Protein AF-J2VNF7-F1 (afdb_monomer_lite)

Secondary structure (DSSP, 8-state):
--HHHHHHHHHTEEEE-TTT--S-EE--GGG-SSTT-EEEETTT--EEEGGGPEEEEPTT--

pLDDT: mean 71.9, std 16.29, range [41.38, 91.12]

Structure (mmCIF, N/CA/C/O backbone):
data_AF-J2VNF7-F1
#
_entry.id   AF-J2VNF7-F1
#
loop_
_atom_site.group_PDB
_atom_site.id
_atom_site.type_symbol
_atom_site.label_atom_id
_atom_site.label_alt_id
_atom_site.label_comp_id
_atom_site.label_asym_id
_atom_site.label_entity_id
_atom_site.label_seq_id
_atom_site.pdbx_PDB_ins_code
_atom_site.Cartn_x
_atom_site.Cartn_y
_atom_site.Cartn_z
_atom_site.occupancy
_atom_site.B_iso_or_equiv
_atom_site.auth_seq_id
_atom_site.auth_comp_id
_atom_site.auth_asym_id
_atom_site.auth_atom_id
_atom_site.pdbx_PDB_model_num
ATOM 1 N N . MET A 1 1 ? 21.462 -5.395 -19.492 1.00 45.09 1 MET A N 1
ATOM 2 C CA . MET A 1 1 ? 20.235 -5.152 -20.287 1.00 45.09 1 MET A CA 1
ATOM 3 C C . MET A 1 1 ? 18.965 -5.813 -19.730 1.00 45.09 1 MET A C 1
ATOM 5 O O . MET A 1 1 ? 17.895 -5.267 -19.953 1.00 45.09 1 MET A O 1
ATOM 9 N N . ALA A 1 2 ? 19.019 -6.945 -19.007 1.00 53.69 2 ALA A N 1
ATOM 10 C CA . ALA A 1 2 ? 17.833 -7.504 -18.326 1.00 53.69 2 ALA A CA 1
ATOM 11 C C . ALA A 1 2 ? 17.536 -6.842 -16.960 1.00 53.69 2 ALA A C 1
ATOM 13 O O . ALA A 1 2 ? 16.379 -6.667 -16.599 1.00 53.69 2 ALA A O 1
ATOM 14 N N . TRP A 1 3 ? 18.582 -6.423 -16.237 1.00 41.38 3 TRP A N 1
ATOM 15 C CA . TRP A 1 3 ? 18.480 -5.805 -14.907 1.00 41.38 3 TRP A CA 1
ATOM 16 C C . TRP A 1 3 ? 17.730 -4.463 -14.907 1.00 41.38 3 TRP A C 1
ATOM 18 O O . TRP A 1 3 ? 16.837 -4.261 -14.095 1.00 41.38 3 TRP A O 1
ATOM 28 N N . GLU A 1 4 ? 18.003 -3.582 -15.874 1.00 43.56 4 GLU A N 1
ATOM 29 C CA . GLU A 1 4 ? 17.317 -2.282 -15.993 1.00 43.56 4 GLU A CA 1
ATOM 30 C C . GLU A 1 4 ? 15.812 -2.429 -16.244 1.00 43.56 4 GLU A C 1
ATOM 32 O O . GLU A 1 4 ? 15.027 -1.652 -15.716 1.00 43.56 4 GLU A O 1
ATOM 37 N N . LYS A 1 5 ? 15.391 -3.469 -16.976 1.00 48.72 5 LYS A N 1
ATOM 38 C CA . LYS A 1 5 ? 13.967 -3.770 -17.196 1.00 48.72 5 LYS A CA 1
ATOM 39 C C . LYS A 1 5 ? 13.276 -4.289 -15.935 1.00 48.72 5 LYS A C 1
ATOM 41 O O . LYS A 1 5 ? 12.090 -4.046 -15.747 1.00 48.72 5 LYS A O 1
ATOM 46 N N . ILE A 1 6 ? 14.005 -4.993 -15.068 1.00 47.59 6 ILE A N 1
ATOM 47 C CA . ILE A 1 6 ? 13.496 -5.431 -13.760 1.00 47.59 6 ILE A CA 1
ATOM 48 C C . ILE A 1 6 ? 13.347 -4.217 -12.837 1.00 47.59 6 ILE A C 1
ATOM 50 O O . ILE A 1 6 ? 12.306 -4.060 -12.208 1.00 47.59 6 ILE A O 1
ATOM 54 N N . VAL A 1 7 ? 14.332 -3.313 -12.825 1.00 46.84 7 VAL A N 1
ATOM 55 C CA . VAL A 1 7 ? 14.277 -2.069 -12.042 1.00 46.84 7 VAL A CA 1
ATOM 56 C C . VAL A 1 7 ? 13.188 -1.120 -12.552 1.00 46.84 7 VAL A C 1
ATOM 58 O O . VAL A 1 7 ? 12.485 -0.551 -11.733 1.00 46.84 7 VAL A O 1
ATOM 61 N N . GLN A 1 8 ? 12.967 -0.987 -13.864 1.00 47.75 8 GLN A N 1
ATOM 62 C CA . GLN A 1 8 ? 11.860 -0.179 -14.404 1.00 47.75 8 GLN A CA 1
ATOM 63 C C . GLN A 1 8 ? 10.482 -0.768 -14.072 1.00 47.75 8 GLN A C 1
ATOM 65 O O . GLN A 1 8 ? 9.569 -0.026 -13.722 1.00 47.75 8 GLN A O 1
ATOM 70 N N . ARG A 1 9 ? 10.334 -2.099 -14.092 1.00 48.50 9 ARG A N 1
ATOM 71 C CA . ARG A 1 9 ? 9.096 -2.770 -13.654 1.00 48.50 9 ARG A CA 1
ATOM 72 C C . ARG A 1 9 ? 8.831 -2.628 -12.156 1.00 48.50 9 ARG A C 1
ATOM 74 O O . ARG A 1 9 ? 7.674 -2.568 -11.762 1.00 48.50 9 ARG A O 1
ATOM 81 N N . LEU A 1 10 ? 9.883 -2.576 -11.337 1.00 46.44 10 LEU A N 1
ATOM 82 C CA . LEU A 1 10 ? 9.782 -2.327 -9.895 1.00 46.44 10 LEU A CA 1
ATOM 83 C C . LEU A 1 10 ? 9.623 -0.832 -9.566 1.00 46.44 10 LEU A C 1
ATOM 85 O O . LEU A 1 10 ? 8.990 -0.497 -8.572 1.00 46.44 10 LEU A O 1
ATOM 89 N N . GLY A 1 11 ? 10.170 0.059 -10.396 1.00 49.34 11 GLY A N 1
ATOM 90 C CA . GLY A 1 11 ? 10.114 1.515 -10.229 1.00 49.34 11 GLY A CA 1
ATOM 91 C C . GLY A 1 11 ? 8.765 2.133 -10.596 1.00 49.34 11 GLY A C 1
ATOM 92 O O . GLY A 1 11 ? 8.445 3.215 -10.116 1.00 49.34 11 GLY A O 1
ATOM 93 N N . SER A 1 12 ? 7.957 1.424 -11.385 1.00 56.56 12 SER A N 1
ATOM 94 C CA . SER A 1 12 ? 6.603 1.823 -11.770 1.00 56.56 12 SER A CA 1
ATOM 95 C C . SER A 1 12 ? 5.590 0.774 -11.309 1.00 56.56 12 SER A C 1
ATOM 97 O O . SER A 1 12 ? 4.788 0.297 -12.103 1.00 56.56 12 SER A O 1
ATOM 99 N N . ALA A 1 13 ? 5.645 0.336 -10.050 1.00 64.88 13 ALA A N 1
ATOM 100 C CA . ALA A 1 13 ? 4.576 -0.467 -9.461 1.00 64.88 13 ALA A CA 1
ATOM 101 C C . ALA A 1 13 ? 3.701 0.437 -8.590 1.00 64.88 13 ALA A C 1
ATOM 103 O O . ALA A 1 13 ? 4.202 1.118 -7.696 1.00 64.88 13 ALA A O 1
ATOM 104 N N . TRP A 1 14 ? 2.394 0.465 -8.850 1.00 73.31 14 TRP A N 1
ATOM 105 C CA . TRP A 1 14 ? 1.468 1.147 -7.951 1.00 73.31 14 TRP A CA 1
ATOM 106 C C . TRP A 1 14 ? 1.204 0.210 -6.784 1.00 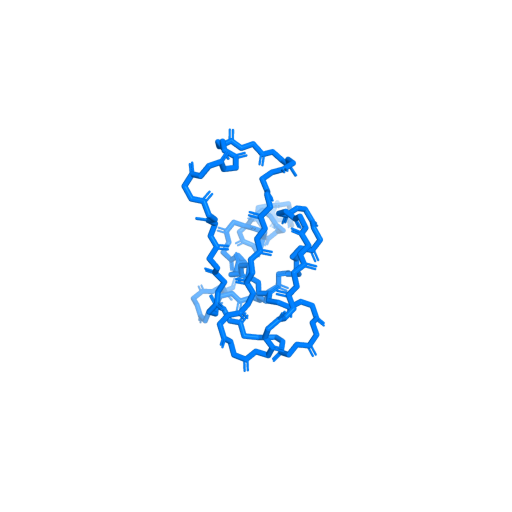73.31 14 TRP A C 1
ATOM 108 O O . TRP A 1 14 ? 0.792 -0.937 -6.987 1.00 73.31 14 TRP A O 1
ATOM 118 N N . LEU A 1 15 ? 1.455 0.696 -5.571 1.00 80.38 15 LEU A N 1
ATOM 119 C CA . LEU A 1 15 ? 1.073 -0.026 -4.368 1.00 80.38 15 LEU A CA 1
ATOM 120 C C . LEU A 1 15 ? -0.455 -0.093 -4.301 1.00 80.38 15 LEU A C 1
ATOM 122 O O . LEU A 1 15 ? -1.150 0.910 -4.471 1.00 80.38 15 LEU A O 1
ATOM 126 N N . CYS A 1 16 ? -0.983 -1.288 -4.080 1.00 85.31 16 CYS A N 1
ATOM 127 C CA . CYS A 1 16 ? -2.407 -1.552 -4.019 1.00 85.31 16 CYS A CA 1
ATOM 128 C C . CYS A 1 16 ? -2.743 -2.481 -2.853 1.00 85.31 16 CYS A C 1
ATOM 130 O O . CYS A 1 16 ? -1.908 -3.233 -2.345 1.00 85.31 16 CYS A O 1
ATOM 132 N N . CYS A 1 17 ? -3.996 -2.410 -2.413 1.00 88.94 17 CYS A N 1
ATOM 133 C CA . CYS A 1 17 ? -4.508 -3.255 -1.349 1.00 88.94 17 CYS A CA 1
ATOM 134 C C . CYS A 1 17 ? -4.427 -4.739 -1.753 1.00 88.94 17 CYS A C 1
ATOM 136 O O . CYS A 1 17 ? -4.988 -5.097 -2.790 1.00 88.94 17 CYS A O 1
ATOM 138 N N . PRO A 1 18 ? -3.855 -5.623 -0.916 1.00 87.88 18 PRO A N 1
ATOM 139 C CA . PRO A 1 18 ? -3.725 -7.047 -1.236 1.00 87.88 18 PRO A CA 1
ATOM 140 C C . PRO A 1 18 ? -5.074 -7.773 -1.351 1.00 87.88 18 PRO A C 1
ATOM 142 O O . PRO A 1 18 ? -5.162 -8.836 -1.953 1.00 87.88 18 PRO A O 1
ATOM 145 N N . ASN A 1 19 ? -6.139 -7.217 -0.764 1.00 89.56 19 ASN A N 1
ATOM 146 C CA . ASN A 1 19 ? -7.449 -7.865 -0.731 1.00 89.56 19 ASN A CA 1
ATOM 147 C C . ASN A 1 19 ? -8.293 -7.555 -1.978 1.00 89.56 19 ASN A C 1
ATOM 149 O O . ASN A 1 19 ? -8.918 -8.436 -2.560 1.00 89.56 19 ASN A O 1
ATOM 153 N N . CYS A 1 20 ? -8.335 -6.286 -2.395 1.00 88.94 20 CYS A N 1
ATOM 154 C CA . CYS A 1 20 ? -9.210 -5.835 -3.484 1.00 88.94 20 CYS A CA 1
ATOM 155 C C . CYS A 1 20 ? -8.464 -5.244 -4.688 1.00 88.94 20 CYS A C 1
ATOM 157 O O . CYS A 1 20 ? -9.115 -4.769 -5.622 1.00 88.94 20 CYS A O 1
ATOM 159 N N . HIS A 1 21 ? -7.128 -5.229 -4.646 1.00 86.00 21 HIS A N 1
ATOM 160 C CA . HIS A 1 21 ? -6.230 -4.648 -5.648 1.00 86.00 21 HIS A CA 1
ATOM 161 C C . HIS A 1 21 ? -6.545 -3.188 -6.016 1.00 86.00 21 HIS A C 1
ATOM 163 O O . HIS A 1 21 ? -6.178 -2.722 -7.093 1.00 86.00 21 HIS A O 1
ATOM 169 N N . SER A 1 22 ? -7.220 -2.443 -5.132 1.00 86.19 22 SER A N 1
ATOM 170 C CA . SER A 1 22 ? -7.411 -1.002 -5.316 1.00 86.19 22 SER A CA 1
ATOM 171 C C . SER A 1 22 ? -6.158 -0.238 -4.912 1.00 86.19 22 SER A C 1
ATOM 173 O O . SER A 1 22 ? -5.548 -0.536 -3.887 1.00 86.19 22 SER A O 1
ATOM 175 N N . VAL A 1 23 ? -5.823 0.778 -5.698 1.00 84.62 23 VAL A N 1
ATOM 176 C CA . VAL A 1 23 ? -4.749 1.747 -5.429 1.00 84.62 23 VAL A CA 1
ATOM 177 C C . VAL A 1 23 ? -5.193 2.846 -4.453 1.00 84.62 23 VAL A C 1
ATOM 179 O O . VAL A 1 23 ? -4.404 3.696 -4.063 1.00 84.62 23 VAL A O 1
ATOM 182 N N . GLU A 1 24 ? -6.463 2.825 -4.034 1.00 87.69 24 GLU A N 1
ATOM 183 C CA . GLU A 1 24 ? -7.044 3.747 -3.054 1.00 87.69 24 GLU A CA 1
ATOM 184 C C . GLU A 1 24 ? -6.651 3.341 -1.625 1.00 87.69 24 GLU A C 1
ATOM 186 O O . GLU A 1 24 ? -7.468 2.831 -0.845 1.00 87.69 24 GLU A O 1
ATOM 191 N N . VAL A 1 25 ? -5.372 3.521 -1.303 1.00 86.88 25 VAL A N 1
ATOM 192 C CA . VAL A 1 25 ? -4.798 3.285 0.025 1.00 86.88 25 VAL A CA 1
ATOM 193 C C . VAL A 1 25 ? -4.397 4.606 0.673 1.00 86.88 25 VAL A C 1
ATOM 195 O O . V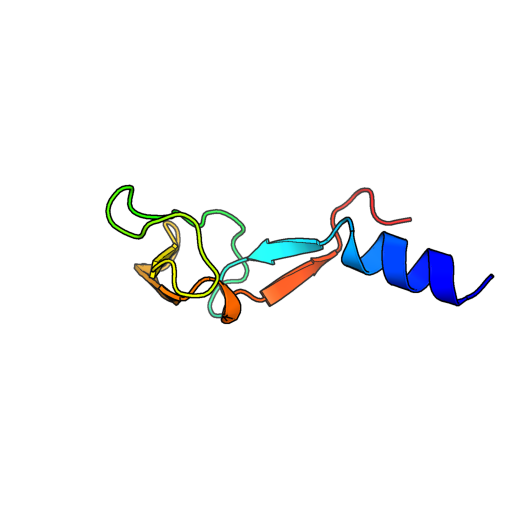AL A 1 25 ? -3.942 5.532 0.007 1.00 86.88 25 VAL A O 1
ATOM 198 N N . GLU A 1 26 ? -4.594 4.695 1.980 1.00 87.94 26 GLU A N 1
ATOM 199 C CA . GLU A 1 26 ? -4.285 5.862 2.794 1.00 87.94 26 GLU A CA 1
ATOM 200 C C . GLU A 1 26 ? -3.312 5.513 3.902 1.00 87.94 26 GLU A C 1
ATOM 202 O O . GLU A 1 26 ? -3.422 4.452 4.516 1.00 87.94 26 GLU A O 1
ATOM 207 N N . TYR A 1 27 ? -2.430 6.458 4.201 1.00 81.12 27 TYR A N 1
ATOM 208 C CA . TYR A 1 27 ? -1.539 6.417 5.349 1.00 81.12 27 TYR A CA 1
ATOM 209 C C . TYR A 1 27 ? -2.090 7.394 6.393 1.00 81.12 27 TYR A C 1
ATOM 211 O O . TYR A 1 27 ? -2.122 8.596 6.118 1.00 81.12 27 TYR A O 1
ATOM 219 N N . PRO A 1 28 ? -2.569 6.925 7.558 1.00 75.12 28 PRO A N 1
ATOM 220 C CA . PRO A 1 28 ? -3.001 7.812 8.629 1.00 75.12 28 PRO A CA 1
ATOM 221 C C . PRO A 1 28 ? -1.826 8.697 9.047 1.00 75.12 28 PRO A C 1
ATOM 223 O O . PRO A 1 28 ? -0.734 8.176 9.286 1.00 75.12 28 PRO A O 1
ATOM 226 N N . GLU A 1 29 ? -2.050 10.008 9.160 1.00 65.94 29 GLU A N 1
ATOM 227 C CA . GLU A 1 29 ? -1.013 11.014 9.463 1.00 65.94 29 GLU A CA 1
ATOM 228 C C . GLU A 1 29 ? -0.202 10.686 10.732 1.00 65.94 29 GLU A C 1
ATOM 230 O O . GLU A 1 29 ? 0.971 11.038 10.844 1.00 65.94 29 GLU A O 1
ATOM 235 N N . GLU A 1 30 ? -0.800 9.936 11.659 1.00 63.88 30 GLU A N 1
ATOM 236 C CA . GLU A 1 30 ? -0.208 9.499 12.927 1.00 63.88 30 GLU A CA 1
ATOM 237 C C . GLU A 1 30 ? 0.826 8.365 12.784 1.00 63.88 30 GLU A C 1
ATOM 239 O O . GLU A 1 30 ? 1.540 8.048 13.733 1.00 63.88 30 GLU A O 1
ATOM 244 N N . SER A 1 31 ? 0.928 7.736 11.610 1.00 59.81 31 SER A N 1
ATOM 245 C CA . SER A 1 31 ? 1.696 6.493 11.424 1.00 59.81 31 SER A CA 1
ATOM 246 C C . SER A 1 31 ? 3.195 6.692 11.207 1.00 59.81 31 SER A C 1
ATOM 248 O O . SER A 1 31 ? 3.935 5.711 11.153 1.00 59.81 31 SER A O 1
ATOM 250 N N . GLY A 1 32 ? 3.651 7.941 11.076 1.00 55.81 32 GLY A N 1
ATOM 251 C CA . GLY A 1 32 ? 5.016 8.254 10.659 1.00 55.81 32 GLY A CA 1
ATOM 252 C C . GLY A 1 32 ? 5.312 7.808 9.219 1.00 55.81 32 GLY A C 1
ATOM 253 O O . GLY A 1 32 ? 4.623 6.976 8.633 1.00 55.81 32 GLY A O 1
ATOM 254 N N . LEU A 1 33 ? 6.349 8.381 8.611 1.00 56.16 33 LEU A N 1
ATOM 255 C CA . LEU A 1 33 ? 6.839 7.942 7.302 1.00 56.16 33 LEU A CA 1
ATOM 256 C C . LEU A 1 33 ? 7.864 6.820 7.526 1.00 56.16 33 LEU A C 1
ATOM 258 O O . LEU A 1 33 ? 9.003 7.093 7.898 1.00 56.16 33 LEU A O 1
ATOM 262 N N . GLY A 1 34 ? 7.465 5.559 7.347 1.00 59.53 34 GLY A N 1
ATOM 263 C CA . GLY A 1 34 ? 8.356 4.404 7.507 1.00 59.53 34 GLY A CA 1
ATOM 264 C C . GLY A 1 34 ? 7.737 3.083 7.044 1.00 59.53 34 GLY A C 1
ATOM 265 O O . GLY A 1 34 ? 6.542 3.004 6.786 1.00 59.53 34 GLY A O 1
ATOM 266 N N . GLU A 1 35 ? 8.546 2.023 6.963 1.00 55.91 35 GLU A N 1
ATOM 267 C CA . GLU A 1 35 ? 8.128 0.671 6.528 1.00 55.91 35 GLU A CA 1
ATOM 268 C C . GLU A 1 35 ? 7.049 0.034 7.430 1.00 55.91 35 GLU A C 1
ATOM 270 O O . GLU A 1 35 ? 6.361 -0.905 7.029 1.00 55.91 35 GLU A O 1
ATOM 275 N N . LEU A 1 36 ? 6.877 0.580 8.637 1.00 67.00 36 LEU A N 1
ATOM 276 C CA . LEU A 1 36 ? 5.859 0.198 9.618 1.00 67.00 36 LEU A CA 1
ATOM 277 C C . LEU A 1 36 ? 4.655 1.150 9.638 1.00 67.00 36 LEU A C 1
ATOM 279 O O . LEU A 1 36 ? 3.814 1.041 10.531 1.00 67.00 36 LEU A O 1
ATOM 283 N N . ALA A 1 37 ? 4.563 2.084 8.685 1.00 76.69 37 ALA A N 1
ATOM 284 C CA . ALA A 1 37 ? 3.418 2.972 8.589 1.00 76.69 37 ALA A CA 1
ATOM 285 C C . ALA A 1 37 ? 2.153 2.133 8.411 1.00 76.69 37 ALA A C 1
ATOM 287 O O . ALA A 1 37 ? 2.070 1.298 7.502 1.00 76.69 37 ALA A O 1
ATOM 288 N N . THR A 1 38 ? 1.176 2.340 9.292 1.00 83.38 38 THR A N 1
ATOM 289 C CA . THR A 1 38 ? -0.132 1.724 9.106 1.00 83.38 38 THR A CA 1
ATOM 290 C C . THR A 1 38 ? -0.786 2.293 7.856 1.00 83.38 38 THR A C 1
ATOM 292 O O . THR A 1 38 ? -0.547 3.439 7.472 1.00 83.38 38 THR A O 1
ATOM 295 N N . VAL A 1 39 ? -1.581 1.472 7.184 1.00 87.38 39 VAL A N 1
ATOM 296 C CA . VAL A 1 39 ? -2.308 1.865 5.979 1.00 87.38 39 VAL A CA 1
ATOM 297 C C . VAL A 1 39 ? -3.717 1.305 6.035 1.00 87.38 39 VAL A C 1
ATOM 299 O O . VAL A 1 39 ? -3.960 0.235 6.602 1.00 87.38 39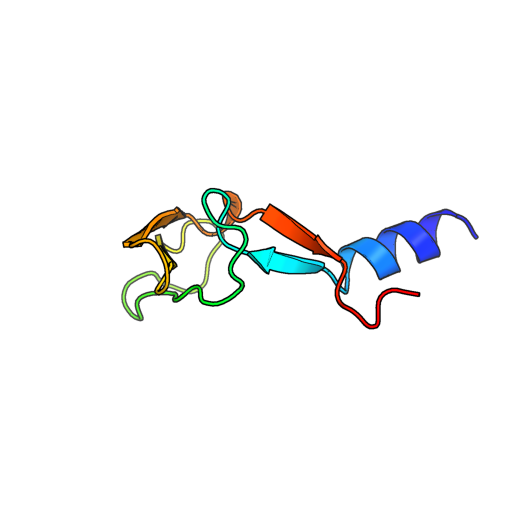 VAL A O 1
ATOM 302 N N . ALA A 1 40 ? -4.647 2.011 5.403 1.00 90.19 40 ALA A N 1
ATOM 303 C CA . ALA A 1 40 ? -6.014 1.561 5.217 1.00 90.19 40 ALA A CA 1
ATOM 304 C C . ALA A 1 40 ? -6.437 1.668 3.748 1.00 90.19 40 ALA A C 1
ATOM 306 O O . ALA A 1 40 ? -6.140 2.644 3.068 1.00 90.19 40 ALA A O 1
ATOM 307 N N . CYS A 1 41 ? -7.167 0.677 3.244 1.00 91.00 41 CYS A N 1
ATOM 308 C CA . CYS A 1 41 ? -7.793 0.738 1.929 1.00 91.00 41 CYS A CA 1
ATOM 309 C C . CYS A 1 41 ? -9.170 1.405 2.022 1.00 91.00 41 CYS A C 1
ATOM 311 O O . CYS A 1 41 ? -10.064 0.873 2.686 1.00 91.00 41 CYS A O 1
ATOM 313 N N . ARG A 1 42 ? -9.395 2.493 1.275 1.00 91.12 42 ARG A N 1
ATOM 314 C CA . ARG A 1 42 ? -10.699 3.183 1.220 1.00 91.12 42 ARG A CA 1
ATOM 315 C C . ARG A 1 42 ? -11.810 2.342 0.596 1.00 91.12 42 ARG A C 1
ATOM 317 O O . ARG A 1 42 ? -12.973 2.516 0.942 1.00 91.12 42 ARG A O 1
ATOM 324 N N . LYS A 1 43 ? -11.466 1.422 -0.308 1.00 91.00 43 LYS A N 1
ATOM 325 C CA . LYS A 1 43 ? -12.453 0.638 -1.064 1.00 91.00 43 LYS A CA 1
ATOM 326 C C . LYS A 1 43 ? -13.052 -0.525 -0.274 1.00 91.00 43 LYS A C 1
ATOM 328 O O . LYS A 1 43 ? -14.244 -0.787 -0.385 1.00 91.00 43 LYS A O 1
ATOM 333 N N . CYS A 1 44 ? -12.227 -1.263 0.469 1.00 90.94 44 CYS A N 1
ATOM 334 C CA . CYS A 1 44 ? -12.658 -2.486 1.165 1.00 90.94 44 CYS A CA 1
ATOM 335 C C . CYS A 1 44 ? -12.488 -2.435 2.688 1.00 90.94 44 CYS A C 1
ATOM 337 O O . CYS A 1 44 ? -12.863 -3.384 3.369 1.00 90.94 44 CYS A O 1
ATOM 339 N N . GLY A 1 45 ? -11.905 -1.358 3.225 1.00 89.44 45 GLY A N 1
ATOM 340 C CA . GLY A 1 45 ? -11.677 -1.193 4.659 1.00 89.44 45 GLY A CA 1
ATOM 341 C C . GLY A 1 45 ? -10.548 -2.054 5.231 1.00 89.44 45 GLY A C 1
ATOM 342 O O . GLY A 1 45 ? -10.385 -2.079 6.449 1.00 89.44 45 GLY A O 1
ATOM 343 N N . TRP A 1 46 ? -9.773 -2.753 4.390 1.00 91.12 46 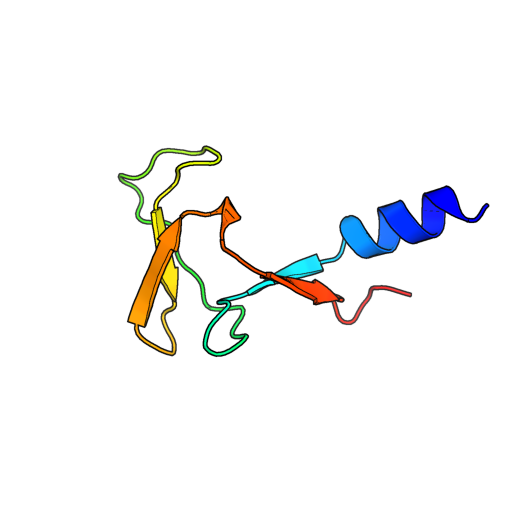TRP A N 1
ATOM 344 C CA . TRP A 1 46 ? -8.581 -3.483 4.833 1.00 91.12 46 TRP A CA 1
ATOM 345 C C . TRP A 1 46 ? -7.613 -2.536 5.547 1.00 91.12 46 TRP A C 1
ATOM 347 O O . TRP A 1 46 ? -7.403 -1.416 5.082 1.00 91.12 46 TRP A O 1
ATOM 357 N N . LYS A 1 47 ? -7.030 -2.993 6.656 1.00 89.94 47 LYS A N 1
ATOM 358 C CA . LYS A 1 47 ? -6.032 -2.265 7.443 1.00 89.94 47 LYS A CA 1
ATOM 359 C C . LYS A 1 47 ? -4.830 -3.171 7.654 1.00 89.94 47 LYS A C 1
ATOM 361 O O . LYS A 1 47 ? -5.010 -4.339 7.991 1.00 89.94 47 LYS A O 1
ATOM 366 N N . GLY A 1 48 ? -3.642 -2.618 7.486 1.00 87.75 48 GLY A N 1
ATOM 367 C CA . GLY A 1 48 ? -2.386 -3.339 7.638 1.00 87.75 48 GLY A CA 1
ATOM 368 C C . GLY A 1 48 ? -1.223 -2.366 7.688 1.00 87.75 48 GLY A C 1
ATOM 369 O O . GLY A 1 48 ? -1.387 -1.212 8.093 1.00 87.75 48 GLY A O 1
ATOM 370 N N . ILE A 1 49 ? -0.057 -2.826 7.269 1.00 86.50 49 ILE A N 1
ATOM 371 C CA . ILE A 1 49 ? 1.177 -2.035 7.237 1.00 86.50 49 ILE A CA 1
ATOM 372 C C . ILE A 1 49 ? 1.715 -1.898 5.815 1.00 86.50 49 ILE A C 1
ATOM 374 O O . ILE A 1 49 ? 1.441 -2.724 4.948 1.00 86.50 49 ILE A O 1
ATOM 378 N N . GLY A 1 50 ? 2.454 -0.815 5.564 1.00 81.19 50 GLY A N 1
ATOM 379 C CA . GLY A 1 50 ? 2.896 -0.404 4.227 1.00 81.19 50 GLY A CA 1
ATOM 380 C C . GLY A 1 50 ? 3.585 -1.495 3.419 1.00 81.19 50 GLY A C 1
ATOM 381 O O . GLY A 1 50 ? 3.338 -1.596 2.220 1.00 81.19 50 GLY A O 1
ATOM 382 N N . TYR A 1 51 ? 4.387 -2.343 4.066 1.00 80.56 51 TYR A N 1
ATOM 383 C CA . TYR A 1 51 ? 5.085 -3.434 3.383 1.00 80.56 51 TYR A CA 1
ATOM 384 C C . TYR A 1 51 ? 4.156 -4.562 2.900 1.00 80.56 51 TYR A C 1
ATOM 386 O O . TYR A 1 51 ? 4.547 -5.329 2.025 1.00 80.56 51 TYR A O 1
ATOM 394 N N . GLU A 1 52 ? 2.948 -4.693 3.462 1.00 83.19 52 GLU A N 1
ATOM 395 C CA . GLU A 1 52 ? 1.969 -5.717 3.065 1.00 83.19 52 GLU A CA 1
ATOM 396 C C . GLU A 1 52 ? 1.214 -5.339 1.785 1.00 83.19 52 GLU A C 1
ATOM 398 O O . GLU A 1 52 ? 0.457 -6.147 1.241 1.00 83.19 52 GLU A O 1
ATOM 403 N N . LEU A 1 53 ? 1.394 -4.107 1.302 1.00 83.06 53 LEU A N 1
ATOM 404 C CA . LEU A 1 53 ? 0.839 -3.681 0.029 1.00 83.06 53 LEU A CA 1
ATOM 405 C C . LEU A 1 53 ? 1.466 -4.478 -1.112 1.00 83.06 53 LEU A C 1
ATOM 407 O O . LEU A 1 53 ? 2.675 -4.696 -1.183 1.00 83.06 53 LEU A O 1
ATOM 411 N N . THR A 1 54 ? 0.621 -4.885 -2.047 1.00 82.00 54 THR A N 1
ATOM 412 C CA . THR A 1 54 ? 1.052 -5.550 -3.273 1.00 82.00 54 THR A CA 1
ATOM 413 C C . THR A 1 54 ? 1.344 -4.517 -4.352 1.00 82.00 54 THR A C 1
ATOM 415 O O . THR A 1 54 ? 0.794 -3.421 -4.329 1.00 82.00 54 THR A O 1
ATOM 418 N N . GLY A 1 55 ? 2.190 -4.854 -5.324 1.00 78.94 55 GLY A N 1
ATOM 419 C CA . GLY A 1 55 ? 2.434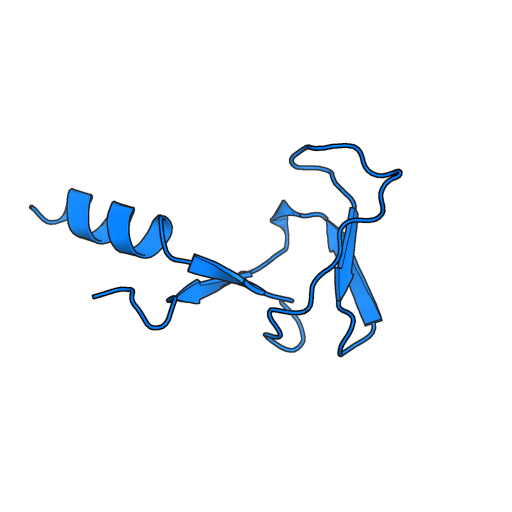 -4.004 -6.488 1.00 78.94 55 GLY A CA 1
ATOM 420 C C . GLY A 1 55 ? 1.658 -4.496 -7.704 1.00 78.94 55 GLY A C 1
ATOM 421 O O . GLY A 1 55 ? 1.777 -5.666 -8.070 1.00 78.94 55 GLY A O 1
ATOM 422 N N . ILE A 1 56 ? 0.915 -3.610 -8.366 1.00 72.62 56 ILE A N 1
ATOM 423 C CA . ILE A 1 56 ? 0.475 -3.832 -9.750 1.00 72.62 56 ILE A CA 1
ATOM 424 C C . ILE A 1 56 ? 1.380 -3.047 -10.704 1.00 72.62 56 ILE A C 1
ATOM 426 O O . ILE A 1 56 ? 1.790 -1.936 -10.362 1.00 72.62 56 ILE A O 1
ATOM 430 N N . PRO A 1 57 ? 1.698 -3.581 -11.898 1.00 67.44 57 PRO A N 1
ATOM 431 C CA . PRO A 1 57 ? 2.426 -2.817 -12.903 1.00 67.44 57 PRO A CA 1
ATOM 432 C C . PRO A 1 57 ? 1.660 -1.534 -13.230 1.00 67.44 57 PRO A C 1
ATOM 434 O O . PRO A 1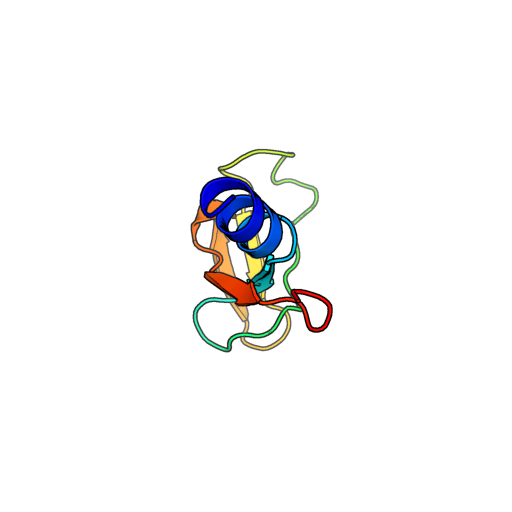 57 ? 0.465 -1.587 -13.532 1.00 67.44 57 PRO A O 1
ATOM 437 N N . ALA A 1 58 ? 2.328 -0.386 -13.165 1.00 63.78 58 ALA A N 1
ATOM 438 C CA . ALA A 1 58 ? 1.750 0.866 -13.615 1.00 63.78 58 ALA A CA 1
ATOM 439 C C . ALA A 1 58 ? 1.435 0.775 -15.117 1.00 63.78 58 ALA A C 1
ATOM 441 O O . ALA A 1 58 ? 2.153 0.100 -15.860 1.00 63.78 58 ALA A O 1
ATOM 442 N N . PRO A 1 59 ? 0.386 1.459 -15.598 1.00 60.00 59 PRO A N 1
ATOM 443 C CA . PRO A 1 59 ? -0.004 1.421 -17.009 1.00 60.00 59 PRO A CA 1
ATOM 444 C C . PRO A 1 59 ? 1.080 1.938 -17.976 1.00 60.00 59 PRO A C 1
ATOM 446 O O . PRO A 1 59 ? 1.019 1.654 -19.170 1.00 60.00 59 PRO A O 1
ATOM 449 N N . ASP A 1 60 ? 2.079 2.668 -17.481 1.00 58.00 60 ASP A N 1
ATOM 450 C CA . ASP A 1 60 ? 3.251 3.154 -18.214 1.00 58.00 60 ASP A CA 1
ATOM 451 C C . ASP A 1 60 ? 4.499 2.256 -18.078 1.00 58.00 60 ASP A C 1
ATOM 453 O O . ASP A 1 60 ? 5.529 2.548 -18.692 1.00 58.00 60 ASP A O 1
ATOM 457 N N . ALA A 1 61 ? 4.416 1.145 -17.336 1.00 55.94 61 ALA A N 1
ATOM 458 C CA . ALA A 1 61 ? 5.479 0.149 -17.238 1.00 55.94 61 ALA A CA 1
ATOM 459 C C . ALA A 1 61 ? 5.635 -0.603 -18.579 1.00 55.94 61 ALA A C 1
ATOM 461 O O . ALA A 1 61 ? 4.984 -1.621 -18.824 1.00 55.94 61 ALA A O 1
ATOM 462 N N . LYS A 1 62 ? 6.477 -0.065 -19.469 1.00 50.44 62 LYS A N 1
ATOM 463 C CA . LYS A 1 62 ? 6.857 -0.667 -20.761 1.00 50.44 62 LYS A CA 1
ATOM 464 C C . LYS A 1 62 ? 7.811 -1.858 -20.625 1.00 50.44 62 LYS A C 1
ATOM 466 O O . LYS A 1 62 ? 8.703 -1.841 -19.750 1.00 50.44 62 LYS A O 1
#

Foldseek 3Di:
DVVVLVVLQVVQWQFADPPPRHSQKDFPPVQDPDQQGWIAHPPPGDIDGPVNTDTDGHPPSD

Sequence (62 aa):
MAWEKIVQRLGSAWLCCPNCHSVEVEYPEESGLGELATVACRKCGWKGIGYELTGIPAPDAK

Radius of gyration: 13.07 Å; chains: 1; bounding box: 33×19×34 Å